Protein AF-A0A1M3QUQ7-F1 (afdb_monomer_lite)

pLDDT: mean 76.71, std 12.81, range [47.25, 94.75]

Structure (mmCIF, N/CA/C/O backbone):
data_AF-A0A1M3QUQ7-F1
#
_entry.id   AF-A0A1M3QUQ7-F1
#
loop_
_atom_site.group_PDB
_atom_site.id
_atom_site.type_symbol
_atom_site.label_atom_id
_atom_site.label_alt_id
_atom_site.label_comp_id
_atom_site.label_asym_id
_atom_site.label_entity_id
_atom_site.label_seq_id
_atom_site.pdbx_PDB_ins_code
_atom_site.Cartn_x
_atom_site.Cartn_y
_atom_site.Cartn_z
_atom_site.occupancy
_atom_site.B_iso_or_equiv
_atom_site.auth_seq_id
_atom_site.auth_comp_id
_atom_site.auth_asym_id
_atom_site.auth_atom_id
_atom_site.pdbx_PDB_model_num
ATOM 1 N N . MET A 1 1 ? 6.132 -23.937 28.425 1.00 68.88 1 MET A N 1
ATOM 2 C CA . MET A 1 1 ? 5.026 -23.269 27.696 1.00 68.88 1 MET A CA 1
ATOM 3 C C . MET A 1 1 ? 5.132 -21.747 27.717 1.00 68.88 1 MET A C 1
ATOM 5 O O . MET A 1 1 ? 5.116 -21.160 26.647 1.00 68.88 1 MET A O 1
ATOM 9 N N . VAL A 1 2 ? 5.328 -21.106 28.877 1.00 86.12 2 VAL A N 1
ATOM 10 C CA . VAL A 1 2 ? 5.412 -19.630 28.993 1.00 86.12 2 VAL A CA 1
ATOM 11 C C . VAL A 1 2 ? 6.489 -19.005 28.091 1.00 86.12 2 VAL A C 1
ATOM 13 O O . VAL A 1 2 ? 6.221 -18.020 27.417 1.00 86.12 2 VAL A O 1
ATOM 16 N N . LYS A 1 3 ? 7.675 -19.626 27.989 1.00 87.62 3 LYS A N 1
ATOM 17 C CA . LYS A 1 3 ? 8.749 -19.165 27.088 1.00 87.62 3 LYS A CA 1
ATOM 18 C C . LYS A 1 3 ? 8.304 -19.072 25.623 1.00 87.62 3 LYS A C 1
ATOM 20 O O . LYS A 1 3 ? 8.583 -18.057 25.000 1.00 87.62 3 LYS A O 1
ATOM 25 N N . TYR A 1 4 ? 7.579 -20.075 25.119 1.00 91.56 4 TYR A N 1
ATOM 26 C CA . TYR A 1 4 ? 7.060 -20.114 23.744 1.00 91.56 4 TYR A CA 1
ATOM 27 C C . TYR A 1 4 ? 5.950 -19.090 23.507 1.00 91.56 4 TYR A C 1
ATOM 29 O O . TYR A 1 4 ? 5.916 -18.458 22.458 1.00 91.56 4 TYR A O 1
ATOM 37 N N . PHE A 1 5 ? 5.079 -18.879 24.499 1.00 94.38 5 PHE A N 1
ATOM 38 C CA . PHE A 1 5 ? 4.071 -17.820 24.443 1.00 94.38 5 PHE A CA 1
ATOM 39 C C . PHE A 1 5 ? 4.714 -16.437 24.342 1.00 94.38 5 PHE A C 1
ATOM 41 O O . PHE A 1 5 ? 4.333 -15.647 23.484 1.00 94.38 5 PHE A O 1
ATOM 48 N N . ILE A 1 6 ? 5.733 -16.168 25.162 1.00 94.69 6 ILE A N 1
ATOM 49 C CA . ILE A 1 6 ? 6.474 -14.904 25.108 1.00 94.69 6 ILE A CA 1
ATOM 50 C C . ILE A 1 6 ? 7.146 -14.742 23.741 1.00 94.69 6 ILE A C 1
ATOM 52 O O . ILE A 1 6 ? 7.041 -13.672 23.153 1.00 94.69 6 ILE A O 1
ATOM 56 N N . THR A 1 7 ? 7.777 -15.792 23.198 1.00 93.81 7 THR A N 1
ATOM 57 C CA . THR A 1 7 ? 8.419 -15.710 21.870 1.00 93.81 7 THR A CA 1
ATOM 58 C C . THR A 1 7 ? 7.406 -15.456 20.757 1.00 93.81 7 THR A C 1
ATOM 60 O O . THR A 1 7 ? 7.660 -14.622 19.894 1.00 93.81 7 THR A O 1
ATOM 63 N N . ALA A 1 8 ? 6.249 -16.123 20.788 1.00 94.75 8 ALA A N 1
ATOM 64 C CA . ALA A 1 8 ? 5.188 -15.930 19.803 1.00 94.75 8 ALA A CA 1
ATOM 65 C C . ALA A 1 8 ? 4.614 -14.504 19.839 1.00 94.75 8 ALA A C 1
ATOM 67 O O . ALA A 1 8 ? 4.410 -13.900 18.789 1.00 94.75 8 ALA A O 1
ATOM 68 N N . ILE A 1 9 ? 4.409 -13.944 21.036 1.00 93.81 9 ILE A N 1
ATOM 69 C CA . ILE A 1 9 ? 3.945 -12.559 21.208 1.00 93.81 9 ILE A CA 1
ATOM 70 C C . ILE A 1 9 ? 4.991 -11.573 20.676 1.00 93.81 9 ILE A C 1
ATOM 72 O O . ILE A 1 9 ? 4.644 -10.649 19.947 1.00 93.81 9 ILE A O 1
ATOM 76 N N . LEU A 1 10 ? 6.270 -11.784 20.995 1.00 92.06 10 LEU A N 1
ATOM 77 C CA . LEU A 1 10 ? 7.360 -10.911 20.549 1.00 92.06 10 LEU A CA 1
ATOM 78 C C . LEU A 1 10 ? 7.490 -10.921 19.018 1.00 92.06 10 LEU A C 1
ATOM 80 O O . LEU A 1 10 ? 7.600 -9.863 18.400 1.00 92.06 10 LEU A O 1
ATOM 84 N N . LEU A 1 11 ? 7.378 -12.104 18.406 1.00 91.69 11 LEU A N 1
ATOM 85 C CA . LEU A 1 11 ? 7.352 -12.269 16.954 1.00 91.69 11 LEU A CA 1
ATOM 86 C C . LEU A 1 11 ? 6.147 -11.549 16.326 1.00 91.69 11 LEU A C 1
ATOM 88 O O . LEU A 1 11 ? 6.306 -10.814 15.354 1.00 91.69 11 LEU A O 1
ATOM 92 N N . ALA A 1 12 ? 4.953 -11.715 16.901 1.00 89.62 12 ALA A N 1
ATOM 93 C CA . ALA A 1 12 ? 3.742 -11.053 16.424 1.00 89.62 12 ALA A CA 1
ATOM 94 C C . ALA A 1 12 ? 3.850 -9.522 16.514 1.00 89.62 12 ALA A C 1
ATOM 96 O O . ALA A 1 12 ? 3.468 -8.833 15.571 1.00 89.62 12 ALA A O 1
ATOM 97 N N . CYS A 1 13 ? 4.418 -8.985 17.597 1.00 87.88 13 CYS A N 1
ATOM 98 C CA . CYS A 1 13 ? 4.659 -7.550 17.753 1.00 87.88 13 CYS A CA 1
ATOM 99 C C . CYS A 1 13 ? 5.609 -6.995 16.683 1.00 87.88 13 CYS A C 1
ATOM 101 O O . CYS A 1 13 ? 5.334 -5.932 16.128 1.00 87.88 13 CYS A O 1
ATOM 103 N N . MET A 1 14 ? 6.689 -7.712 16.351 1.00 86.31 14 MET A N 1
ATOM 104 C CA . MET A 1 14 ? 7.604 -7.276 15.288 1.00 86.31 14 MET A CA 1
ATOM 105 C C . MET A 1 14 ? 6.942 -7.296 13.907 1.00 86.31 14 MET A C 1
ATOM 107 O O . MET A 1 14 ? 7.147 -6.374 13.121 1.00 86.31 14 MET A O 1
ATOM 111 N N . LEU A 1 15 ? 6.103 -8.299 13.625 1.00 84.50 15 LEU A N 1
ATOM 112 C CA . LEU A 1 15 ? 5.311 -8.343 12.393 1.00 84.50 15 LEU A CA 1
ATOM 113 C C . LEU A 1 15 ? 4.297 -7.188 12.350 1.00 84.50 15 LEU A C 1
ATOM 115 O O . LEU A 1 15 ? 4.190 -6.482 11.356 1.00 84.50 15 LEU A O 1
ATOM 119 N N . LEU A 1 16 ? 3.583 -6.924 13.443 1.00 82.25 16 LEU A N 1
ATOM 120 C CA . LEU A 1 16 ? 2.635 -5.805 13.516 1.00 82.25 16 LEU A CA 1
ATOM 121 C C . LEU A 1 16 ? 3.308 -4.447 13.260 1.00 82.25 16 LEU A C 1
ATOM 123 O O . LEU A 1 16 ? 2.701 -3.574 12.643 1.00 82.25 16 LEU A O 1
ATOM 127 N N . GLN A 1 17 ? 4.566 -4.281 13.680 1.00 78.31 17 GLN A N 1
ATOM 128 C CA . GLN A 1 17 ? 5.333 -3.056 13.453 1.00 78.31 17 GLN A CA 1
ATOM 129 C C . GLN A 1 17 ? 5.693 -2.824 11.974 1.00 78.31 17 GLN A C 1
ATOM 131 O O . GLN A 1 17 ? 5.858 -1.672 11.571 1.00 78.31 17 GLN A O 1
ATOM 136 N N . THR A 1 18 ? 5.814 -3.876 11.157 1.00 76.75 18 THR A N 1
ATOM 137 C CA . THR A 1 18 ? 6.106 -3.755 9.715 1.00 76.75 18 THR A CA 1
ATOM 138 C C . THR A 1 18 ? 4.849 -3.600 8.858 1.00 76.75 18 THR A C 1
ATOM 140 O O . THR A 1 18 ? 4.926 -3.067 7.754 1.00 76.75 18 THR A O 1
ATOM 143 N N . PHE A 1 19 ? 3.678 -3.997 9.365 1.00 79.88 19 PHE A N 1
ATOM 144 C CA . PHE A 1 19 ? 2.409 -3.978 8.624 1.00 79.88 19 PHE A CA 1
ATOM 145 C C . PHE A 1 19 ? 1.483 -2.797 8.958 1.00 79.88 19 PHE A C 1
ATOM 147 O O . PHE A 1 19 ? 0.281 -2.872 8.696 1.00 79.88 19 PHE A O 1
ATOM 154 N N . SER A 1 20 ? 1.994 -1.690 9.500 1.00 76.94 20 SER A N 1
ATOM 155 C CA . SER A 1 20 ? 1.155 -0.556 9.921 1.00 76.94 20 SER A CA 1
ATOM 156 C C . SER A 1 20 ? 0.293 0.012 8.771 1.00 76.94 20 SER A C 1
ATOM 158 O O . SER A 1 20 ? -0.926 0.138 8.912 1.00 76.94 20 SER A O 1
ATOM 160 N N . SER A 1 21 ? 0.874 0.151 7.575 1.00 81.88 21 SER A N 1
ATOM 161 C CA . SER A 1 21 ? 0.166 0.542 6.346 1.00 81.88 21 SER A CA 1
ATOM 162 C C . SER A 1 21 ? -0.897 -0.473 5.902 1.00 81.88 21 SER A C 1
ATOM 164 O O . SER A 1 21 ? -1.926 -0.099 5.334 1.00 81.88 21 SER A O 1
ATOM 166 N N . ALA A 1 22 ? -0.687 -1.769 6.167 1.00 86.25 22 ALA A N 1
ATOM 167 C CA . ALA A 1 22 ? -1.642 -2.819 5.809 1.00 86.25 22 ALA A CA 1
ATOM 168 C C . ALA A 1 22 ? -2.906 -2.751 6.676 1.00 86.25 22 ALA A C 1
ATOM 170 O O . ALA A 1 22 ? -4.007 -2.976 6.172 1.00 86.25 22 ALA A O 1
ATOM 171 N N . ILE A 1 23 ? -2.773 -2.360 7.948 1.00 88.44 23 ILE A N 1
ATOM 172 C CA . ILE A 1 23 ? -3.914 -2.152 8.850 1.00 88.44 23 ILE A CA 1
ATOM 173 C C . ILE A 1 23 ? -4.846 -1.063 8.295 1.00 88.44 23 ILE A C 1
ATOM 175 O O . ILE A 1 23 ? -6.065 -1.234 8.319 1.00 88.44 23 ILE A O 1
ATOM 179 N N . ILE A 1 24 ? -4.299 0.018 7.723 1.00 90.25 24 ILE A N 1
ATOM 180 C CA . ILE A 1 24 ? -5.101 1.091 7.105 1.00 90.25 24 ILE A CA 1
ATOM 181 C C . ILE A 1 24 ? -5.908 0.571 5.908 1.00 90.25 24 ILE A C 1
ATOM 183 O O . ILE A 1 24 ? -7.075 0.932 5.730 1.00 90.25 24 ILE A O 1
ATOM 187 N N . VAL A 1 25 ? -5.304 -0.290 5.089 1.00 91.75 25 VAL A N 1
ATOM 188 C CA . VAL A 1 25 ? -5.980 -0.901 3.937 1.00 91.75 25 VAL A CA 1
ATOM 189 C C . VAL A 1 25 ? -7.084 -1.855 4.399 1.00 91.75 25 VAL A C 1
ATOM 191 O O . VAL A 1 25 ? -8.192 -1.811 3.863 1.00 91.75 25 VAL A O 1
ATOM 194 N N . VAL A 1 26 ? -6.818 -2.675 5.418 1.00 92.50 26 VAL A N 1
ATOM 195 C CA . VAL A 1 26 ? -7.816 -3.586 6.001 1.00 92.50 26 VAL A CA 1
ATOM 196 C C . VAL A 1 26 ? -9.000 -2.810 6.580 1.00 92.50 26 VAL A C 1
ATOM 198 O O . VAL A 1 26 ? -10.143 -3.162 6.290 1.00 92.50 26 VAL A O 1
ATOM 201 N N . ASP A 1 27 ? -8.761 -1.721 7.316 1.00 91.25 27 ASP A N 1
ATOM 202 C CA . ASP A 1 27 ? -9.835 -0.864 7.841 1.00 91.25 27 ASP A CA 1
ATOM 203 C C . ASP A 1 27 ? -10.698 -0.263 6.717 1.00 91.25 27 ASP A C 1
ATOM 205 O O . ASP A 1 27 ? -11.926 -0.220 6.821 1.00 91.25 27 ASP A O 1
ATOM 209 N N . TYR A 1 28 ? -10.087 0.135 5.596 1.00 94.06 28 TYR A N 1
ATOM 210 C CA . TYR A 1 28 ? -10.836 0.607 4.430 1.00 94.06 28 TYR A CA 1
ATOM 211 C C . TYR A 1 28 ? -11.762 -0.468 3.850 1.00 94.06 28 TYR A C 1
ATOM 213 O O . TYR A 1 28 ? -12.918 -0.168 3.542 1.00 94.06 28 TYR A O 1
ATOM 221 N N . TYR A 1 29 ? -11.289 -1.708 3.709 1.00 92.56 29 TYR A N 1
ATOM 222 C CA . TYR A 1 29 ? -12.115 -2.802 3.188 1.00 92.56 29 TYR A CA 1
ATOM 223 C C . TYR A 1 29 ? -13.197 -3.244 4.177 1.00 92.56 29 TYR A C 1
ATOM 225 O O . TYR A 1 29 ? -14.324 -3.508 3.762 1.00 92.56 29 TYR A O 1
ATOM 233 N N . ALA A 1 30 ? -12.900 -3.256 5.477 1.00 94.12 30 ALA A N 1
ATOM 234 C CA . ALA A 1 30 ? -13.887 -3.559 6.509 1.00 94.12 30 ALA A CA 1
ATOM 235 C C . ALA A 1 30 ? -15.004 -2.499 6.562 1.00 94.12 30 ALA A C 1
ATOM 237 O O . ALA A 1 30 ? -16.178 -2.836 6.712 1.00 94.12 30 ALA A O 1
ATOM 238 N N . ASN A 1 31 ? -14.654 -1.218 6.384 1.00 92.19 31 ASN A N 1
ATOM 239 C CA . ASN A 1 31 ? -15.559 -0.082 6.583 1.00 92.19 31 ASN A CA 1
ATOM 240 C C . ASN A 1 31 ? -15.763 0.794 5.335 1.00 92.19 31 ASN A C 1
ATOM 242 O O . ASN A 1 31 ? -16.015 1.997 5.455 1.00 92.19 31 ASN A O 1
ATOM 246 N N . THR A 1 32 ? -15.729 0.230 4.124 1.00 88.69 32 THR A N 1
ATOM 247 C CA . THR A 1 32 ? -15.753 1.011 2.864 1.00 88.69 32 THR A CA 1
ATOM 248 C C . THR A 1 32 ? -16.938 1.979 2.770 1.00 88.69 32 THR A C 1
ATOM 250 O O . THR A 1 32 ? -16.806 3.095 2.265 1.00 88.69 32 THR A O 1
ATOM 253 N N . ARG A 1 33 ? -18.101 1.604 3.322 1.00 89.56 33 ARG A N 1
ATOM 254 C CA . ARG A 1 33 ? -19.298 2.464 3.350 1.00 89.56 33 ARG A CA 1
ATOM 255 C C . ARG A 1 33 ? -19.073 3.763 4.124 1.00 89.56 33 ARG A C 1
ATOM 257 O O . ARG A 1 33 ? -19.593 4.800 3.724 1.00 89.56 33 ARG A O 1
ATOM 264 N N . ASN A 1 34 ? -18.310 3.721 5.215 1.00 90.62 34 ASN A N 1
ATOM 265 C CA . ASN A 1 34 ? -18.009 4.902 6.021 1.00 90.62 34 ASN A CA 1
ATOM 266 C C . ASN A 1 34 ? -17.067 5.857 5.272 1.00 90.62 34 ASN A C 1
ATOM 268 O O . ASN A 1 34 ? -17.305 7.061 5.207 1.00 90.62 34 ASN A O 1
ATOM 272 N N . TYR A 1 35 ? -16.056 5.296 4.610 1.00 91.69 35 TYR A N 1
ATOM 273 C CA . TYR A 1 35 ? -15.143 6.044 3.748 1.00 91.69 35 TYR A CA 1
ATOM 274 C C . TYR A 1 35 ? -15.867 6.691 2.557 1.00 91.69 35 TYR A C 1
ATOM 276 O O . TYR A 1 35 ? -15.590 7.838 2.206 1.00 91.69 35 TYR A O 1
ATOM 284 N N . ALA A 1 36 ? -16.829 5.987 1.954 1.00 89.19 36 ALA A N 1
ATOM 285 C CA . ALA A 1 36 ? -17.628 6.513 0.851 1.00 89.19 36 ALA A CA 1
ATOM 286 C C . ALA A 1 36 ? -18.567 7.657 1.281 1.00 89.19 36 ALA A C 1
ATOM 288 O O . ALA A 1 36 ? -18.754 8.602 0.514 1.00 89.19 36 ALA A O 1
ATOM 289 N N . LYS A 1 37 ? -19.123 7.614 2.504 1.00 89.19 37 LYS A N 1
ATOM 290 C CA . LYS A 1 37 ? -19.991 8.681 3.041 1.00 89.19 37 LYS A CA 1
ATOM 291 C C . LYS A 1 37 ? -19.274 10.027 3.137 1.00 89.19 37 LYS A C 1
ATOM 293 O O . LYS A 1 37 ? -19.849 11.039 2.748 1.00 89.19 37 LYS A O 1
ATOM 298 N N . ASN A 1 38 ? -18.022 10.018 3.589 1.00 86.56 38 ASN A N 1
ATOM 299 C CA . ASN A 1 38 ? -17.227 11.228 3.808 1.00 86.56 38 ASN A CA 1
ATOM 300 C C . ASN A 1 38 ? -16.325 11.579 2.602 1.00 86.56 38 ASN A C 1
ATOM 302 O O . ASN A 1 38 ? -15.377 12.352 2.730 1.00 86.56 38 ASN A O 1
ATOM 306 N N . CYS A 1 39 ? -16.563 10.982 1.431 1.00 89.38 39 CYS A N 1
ATOM 307 C CA . CYS A 1 39 ? -15.728 11.176 0.249 1.00 89.38 39 CYS A CA 1
ATOM 308 C C . CYS A 1 39 ? -15.829 12.613 -0.292 1.00 89.38 39 CYS A C 1
ATOM 310 O O . CYS A 1 39 ? -16.919 13.079 -0.614 1.00 89.38 39 CYS A O 1
ATOM 312 N N . GLU A 1 40 ? -14.685 13.285 -0.456 1.00 87.25 40 GLU A N 1
ATOM 313 C CA . GLU A 1 40 ? -14.623 14.647 -1.008 1.00 87.25 40 GLU A CA 1
ATOM 314 C C . GLU A 1 40 ? -15.039 14.691 -2.489 1.00 87.25 40 GLU A C 1
ATOM 316 O O . GLU A 1 40 ? -15.788 15.570 -2.893 1.00 87.25 40 GLU A O 1
ATOM 321 N N . ASN A 1 41 ? -14.673 13.677 -3.282 1.00 85.62 41 ASN A N 1
ATOM 322 C CA . ASN A 1 41 ? -14.937 13.610 -4.728 1.00 85.62 41 ASN A CA 1
ATOM 323 C C . ASN A 1 41 ? -16.331 13.065 -5.084 1.00 85.62 41 ASN A C 1
ATOM 325 O O . ASN A 1 41 ? -16.526 12.495 -6.159 1.00 85.62 41 ASN A O 1
ATOM 329 N N . LYS A 1 42 ? -17.319 13.219 -4.193 1.00 80.69 42 LYS A N 1
ATOM 330 C CA . LYS A 1 42 ? -18.690 12.719 -4.409 1.00 80.69 42 LYS A CA 1
ATOM 331 C C . LYS A 1 42 ? -19.373 13.361 -5.626 1.00 80.69 42 LYS A C 1
ATOM 333 O O . LYS A 1 42 ? -20.247 12.749 -6.229 1.00 80.69 42 LYS A O 1
ATOM 338 N N . TYR A 1 43 ? -18.952 14.571 -5.991 1.00 79.56 43 TYR A N 1
ATOM 339 C CA . TYR A 1 43 ? -19.486 15.348 -7.110 1.00 79.56 43 TYR A CA 1
ATOM 340 C C . TYR A 1 43 ? -18.972 14.893 -8.490 1.00 79.56 43 TYR A C 1
ATOM 342 O O . TYR A 1 43 ? -19.530 15.315 -9.499 1.00 79.56 43 TYR A O 1
ATOM 350 N N . VAL A 1 44 ? -17.960 14.011 -8.558 1.00 81.94 44 VAL A N 1
ATOM 351 C CA . VAL A 1 44 ? -17.465 13.426 -9.820 1.00 81.94 44 VAL A CA 1
ATOM 352 C C . VAL A 1 44 ? -17.762 11.922 -9.848 1.00 81.94 44 VAL A C 1
ATOM 354 O O . VAL A 1 44 ? -16.879 11.104 -9.573 1.00 81.94 44 VAL A O 1
ATOM 357 N N . PRO A 1 45 ? -19.001 11.516 -10.184 1.00 74.00 45 PRO A N 1
ATOM 358 C CA . PRO A 1 45 ? -19.409 10.109 -10.152 1.00 74.00 45 PRO A CA 1
ATOM 359 C C . PRO A 1 45 ? -18.595 9.221 -11.109 1.00 74.00 45 PRO A C 1
ATOM 361 O O . PRO A 1 45 ? -18.400 8.043 -10.826 1.00 74.00 45 PRO A O 1
ATOM 364 N N . GLN A 1 46 ? -18.039 9.804 -12.176 1.00 80.56 46 GLN A N 1
ATOM 365 C CA . GLN A 1 46 ? -17.207 9.135 -13.188 1.00 80.56 46 GLN A CA 1
ATOM 366 C C . GLN A 1 46 ? -15.937 8.489 -12.601 1.00 80.56 46 GLN A C 1
ATOM 368 O O . GLN A 1 46 ? -15.404 7.530 -13.148 1.00 80.56 46 GLN A O 1
ATOM 373 N N . MET A 1 47 ? -15.446 9.010 -11.471 1.00 81.75 47 MET A N 1
ATOM 374 C CA . MET A 1 47 ? -14.191 8.577 -10.845 1.00 81.75 47 MET A CA 1
ATOM 375 C C . MET A 1 47 ? -14.336 7.300 -10.006 1.00 81.75 47 MET A C 1
ATOM 377 O O . MET A 1 47 ? -13.325 6.749 -9.571 1.00 81.75 47 MET A O 1
ATOM 381 N N . HIS A 1 48 ? -15.567 6.870 -9.688 1.00 83.31 48 HIS A N 1
ATOM 382 C CA . HIS A 1 48 ? -15.845 5.720 -8.812 1.00 83.31 48 HIS A CA 1
ATOM 383 C C . HIS A 1 48 ? -14.945 5.669 -7.554 1.00 83.31 48 HIS A C 1
ATOM 385 O O . HIS A 1 48 ? -14.401 4.627 -7.175 1.00 83.31 48 HIS A O 1
ATOM 391 N N . CYS A 1 49 ? -14.758 6.828 -6.905 1.00 88.25 49 CYS A N 1
ATOM 392 C CA . CYS A 1 49 ? -13.752 6.998 -5.855 1.00 88.25 49 CYS A CA 1
ATOM 393 C C . CYS A 1 49 ? -14.040 6.144 -4.611 1.00 88.25 49 CYS A C 1
ATOM 395 O O . CYS A 1 49 ? -13.108 5.588 -4.040 1.00 88.25 49 CYS A O 1
ATOM 397 N N . ASN A 1 50 ? -15.304 6.021 -4.182 1.00 88.00 50 ASN A N 1
ATOM 398 C CA . ASN A 1 50 ? -15.712 5.185 -3.040 1.00 88.00 50 ASN A CA 1
ATOM 399 C C . ASN A 1 50 ? -14.865 5.405 -1.765 1.00 88.00 50 ASN A C 1
ATOM 401 O O . ASN A 1 50 ? -14.518 4.457 -1.062 1.00 88.00 50 ASN A O 1
ATOM 405 N N . GLY A 1 51 ? -14.462 6.651 -1.487 1.00 90.25 51 GLY A N 1
ATOM 406 C CA . GLY A 1 51 ? -13.650 6.991 -0.311 1.00 90.25 51 GLY A CA 1
ATOM 407 C C . GLY A 1 51 ? -12.146 6.690 -0.414 1.00 90.25 51 GLY A C 1
ATOM 408 O O . GLY A 1 51 ? -11.420 6.928 0.553 1.00 90.25 51 GLY A O 1
ATOM 409 N N . LYS A 1 52 ? -11.643 6.240 -1.575 1.00 90.44 52 LYS A N 1
ATOM 410 C CA . LYS A 1 52 ? -10.204 5.988 -1.819 1.00 90.44 52 LYS A CA 1
ATOM 411 C C . LYS A 1 52 ? -9.319 7.229 -1.628 1.00 90.44 52 LYS A C 1
ATOM 413 O O . LYS A 1 52 ? -8.150 7.097 -1.281 1.00 90.44 52 LYS A O 1
ATOM 418 N N . CYS A 1 53 ? -9.870 8.432 -1.802 1.00 91.38 53 CYS A N 1
ATOM 419 C CA . CYS A 1 53 ? -9.183 9.698 -1.511 1.00 91.38 53 CYS A CA 1
ATOM 420 C C . CYS A 1 53 ? -8.671 9.766 -0.062 1.00 91.38 53 CYS A C 1
ATOM 422 O O . CYS A 1 53 ? -7.510 10.099 0.175 1.00 91.38 53 CYS A O 1
ATOM 424 N N . GLN A 1 54 ? -9.500 9.376 0.908 1.00 92.31 54 GLN A N 1
ATOM 425 C CA . GLN A 1 54 ? -9.123 9.377 2.320 1.00 92.31 54 GLN A CA 1
ATOM 426 C C . GLN A 1 54 ? -8.115 8.280 2.651 1.00 92.31 54 GLN A C 1
ATOM 428 O O . GLN A 1 54 ? -7.193 8.521 3.428 1.00 92.31 54 GLN A O 1
ATOM 433 N N . LEU A 1 55 ? -8.270 7.093 2.052 1.00 92.50 55 LEU A N 1
ATOM 434 C CA . LEU A 1 55 ? -7.296 6.006 2.172 1.00 92.50 55 LEU A C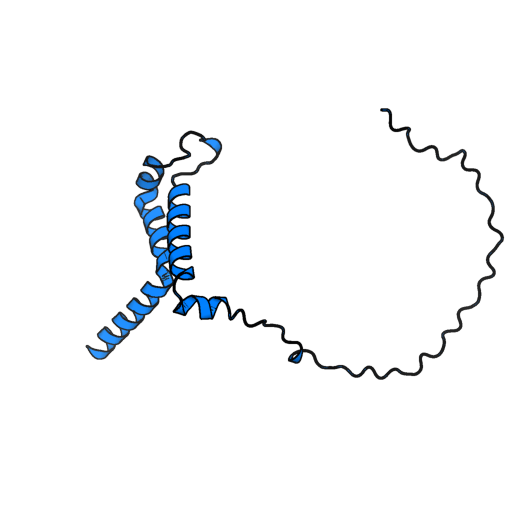A 1
ATOM 435 C C . LEU A 1 55 ? -5.908 6.495 1.736 1.00 92.50 55 LEU A C 1
ATOM 437 O O . LEU A 1 55 ? -4.943 6.385 2.490 1.00 92.50 55 LEU A O 1
ATOM 441 N N . MET A 1 56 ? -5.833 7.129 0.563 1.00 91.69 56 MET A N 1
ATOM 442 C CA . MET A 1 56 ? -4.582 7.666 0.034 1.00 91.69 56 MET A CA 1
ATOM 443 C C . MET A 1 56 ? -4.002 8.780 0.918 1.00 91.69 56 MET A C 1
ATOM 445 O O . MET A 1 56 ? -2.791 8.829 1.121 1.00 91.69 56 MET A O 1
ATOM 449 N N . GLN A 1 57 ? -4.835 9.658 1.488 1.00 91.69 57 GLN A N 1
ATOM 450 C CA . GLN A 1 57 ? -4.355 10.665 2.443 1.00 91.69 57 GLN A CA 1
ATOM 451 C C . GLN A 1 57 ? -3.779 10.038 3.721 1.00 91.69 57 GLN A C 1
ATOM 453 O O . GLN A 1 57 ? -2.760 10.519 4.216 1.00 91.69 57 GLN A O 1
ATOM 458 N N . LYS A 1 58 ? -4.416 8.996 4.271 1.00 91.31 58 LYS A N 1
ATOM 459 C CA . LYS A 1 58 ? -3.937 8.308 5.482 1.00 91.31 58 LYS A CA 1
ATOM 460 C C . LYS A 1 58 ? -2.594 7.616 5.236 1.00 91.31 58 LYS A C 1
ATOM 462 O O . LYS A 1 58 ? -1.667 7.856 6.003 1.00 91.31 58 LYS A O 1
ATOM 467 N N . LEU A 1 59 ? -2.467 6.887 4.125 1.00 91.12 59 LEU A N 1
ATOM 468 C CA . LEU A 1 59 ? -1.215 6.244 3.702 1.00 91.12 59 LEU A CA 1
ATOM 469 C C . LEU A 1 59 ? -0.078 7.264 3.536 1.00 91.12 59 LEU A C 1
ATOM 471 O O . LEU A 1 59 ? 0.987 7.101 4.117 1.00 91.12 59 LEU A O 1
ATOM 475 N N . LYS A 1 60 ? -0.327 8.386 2.847 1.00 90.50 60 LYS A N 1
ATOM 476 C CA . LYS A 1 60 ? 0.680 9.454 2.686 1.00 90.50 60 LYS A CA 1
ATOM 477 C C . LYS A 1 60 ? 1.101 10.093 4.011 1.00 90.50 60 LYS A C 1
ATOM 479 O O . LYS A 1 60 ? 2.236 10.542 4.144 1.00 90.50 60 LYS A O 1
ATOM 484 N N . LYS A 1 61 ? 0.190 10.215 4.982 1.00 89.75 61 LYS A N 1
ATOM 485 C CA . LYS A 1 61 ? 0.527 10.741 6.316 1.00 89.75 61 LYS A CA 1
ATOM 486 C C . LYS A 1 61 ? 1.426 9.772 7.078 1.00 89.75 61 LYS A C 1
ATOM 488 O O . LYS A 1 61 ? 2.315 10.229 7.787 1.00 89.75 61 LYS A O 1
ATOM 493 N N . GLU A 1 62 ? 1.187 8.474 6.944 1.00 86.44 62 GLU A N 1
ATOM 494 C CA . GLU A 1 62 ? 2.010 7.436 7.562 1.00 86.44 62 GLU A CA 1
ATOM 495 C C . GLU A 1 62 ? 3.404 7.369 6.931 1.00 86.44 62 GLU A C 1
ATOM 497 O O . GLU A 1 62 ? 4.394 7.471 7.649 1.00 86.44 62 GLU A O 1
ATOM 502 N N . GLU A 1 63 ? 3.483 7.377 5.600 1.00 85.25 63 GLU A N 1
ATOM 503 C CA . GLU A 1 63 ? 4.747 7.423 4.855 1.00 85.25 63 GLU A CA 1
ATOM 504 C C . GLU A 1 63 ? 5.593 8.651 5.235 1.00 85.25 63 GLU A C 1
ATOM 506 O O . GLU A 1 63 ? 6.791 8.550 5.489 1.00 85.25 63 GLU A O 1
ATOM 511 N N . LYS A 1 64 ? 4.968 9.830 5.371 1.00 85.62 64 LYS A N 1
ATOM 512 C CA . LYS A 1 64 ? 5.668 11.044 5.825 1.00 85.62 64 LYS A CA 1
ATOM 513 C C . LYS A 1 64 ? 6.189 10.937 7.258 1.00 85.62 64 LYS A C 1
ATOM 515 O O . LYS A 1 64 ? 7.264 11.462 7.541 1.00 85.62 64 LYS A O 1
ATOM 520 N N . LYS A 1 65 ? 5.444 10.291 8.163 1.00 82.81 65 LYS A N 1
ATOM 521 C CA . LYS A 1 65 ? 5.912 10.039 9.537 1.00 82.81 65 LYS A CA 1
ATOM 522 C C . LYS A 1 65 ? 7.103 9.089 9.538 1.00 82.81 65 LYS A C 1
ATOM 524 O O . LYS A 1 65 ? 8.042 9.296 10.300 1.00 82.81 65 LYS A O 1
ATOM 529 N N . GLU A 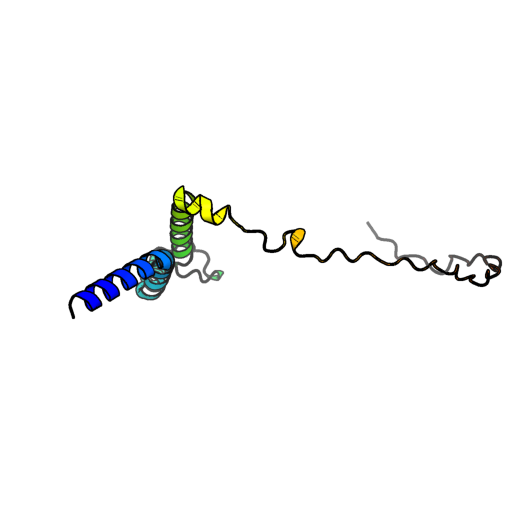1 66 ? 7.077 8.090 8.664 1.00 75.12 66 GLU A N 1
ATOM 530 C CA . GLU A 1 66 ? 8.176 7.147 8.502 1.00 75.12 66 GLU A CA 1
ATOM 531 C C . GLU A 1 66 ? 9.437 7.828 7.946 1.00 75.12 66 GLU A C 1
ATOM 533 O O . GLU A 1 66 ? 10.519 7.661 8.502 1.00 75.12 66 GLU A O 1
ATOM 538 N N . GLN A 1 67 ? 9.297 8.695 6.938 1.00 74.62 67 GLN A N 1
ATOM 539 C CA . GLN A 1 67 ? 10.403 9.481 6.365 1.00 74.62 67 GLN A CA 1
ATOM 540 C C . GLN A 1 67 ? 10.996 10.522 7.331 1.00 74.62 67 GLN A C 1
ATOM 542 O O . GLN A 1 67 ? 12.158 10.917 7.194 1.00 74.62 67 GLN A O 1
ATOM 547 N N . GLN A 1 68 ? 10.198 11.013 8.283 1.00 74.81 68 GLN A N 1
ATOM 548 C CA . GLN A 1 68 ? 10.654 11.936 9.324 1.00 74.81 68 GLN A CA 1
ATOM 549 C C . GLN A 1 68 ? 11.339 11.227 10.495 1.00 74.81 68 GLN A C 1
ATOM 551 O O . GLN A 1 68 ? 11.965 11.907 11.305 1.00 74.81 68 GLN A O 1
ATOM 556 N N . ASN A 1 69 ? 11.272 9.894 10.577 1.00 72.25 69 ASN A N 1
ATOM 557 C CA . ASN A 1 69 ? 11.999 9.139 11.585 1.00 72.25 69 ASN A CA 1
ATOM 558 C C . ASN A 1 69 ? 13.500 9.090 11.219 1.00 72.25 69 ASN A C 1
ATOM 560 O O . ASN A 1 69 ? 13.861 8.455 10.222 1.00 72.25 69 ASN A O 1
ATOM 564 N N . PRO A 1 70 ? 14.387 9.741 11.997 1.00 62.34 70 PRO A N 1
ATOM 565 C CA . PRO A 1 70 ? 15.815 9.807 11.689 1.00 62.34 70 PRO A CA 1
ATOM 566 C C . PRO A 1 70 ? 16.489 8.428 11.639 1.00 62.34 70 PRO A C 1
ATOM 568 O O . PRO A 1 70 ? 17.439 8.268 10.877 1.00 62.34 70 PRO A O 1
ATOM 571 N N . GLU A 1 71 ? 15.975 7.425 12.363 1.00 65.38 71 GLU A N 1
ATOM 572 C CA . GLU A 1 71 ? 16.551 6.072 12.375 1.00 65.38 71 GLU A CA 1
ATOM 573 C C . GLU A 1 71 ? 16.258 5.294 11.081 1.00 65.38 71 GLU A C 1
ATOM 575 O O . GLU A 1 71 ? 17.127 4.591 10.573 1.00 65.38 71 GLU A O 1
ATOM 580 N N . ARG A 1 72 ? 15.073 5.483 10.479 1.00 59.38 72 ARG A N 1
ATOM 581 C CA . ARG A 1 72 ? 14.692 4.834 9.203 1.00 59.38 72 ARG A CA 1
ATOM 582 C C . ARG A 1 72 ? 15.172 5.589 7.966 1.00 59.38 72 ARG A C 1
ATOM 584 O O . ARG A 1 72 ? 15.347 5.006 6.898 1.00 59.38 72 ARG A O 1
ATOM 591 N N . LYS A 1 73 ? 15.453 6.888 8.100 1.00 54.25 73 LYS A N 1
ATOM 592 C CA . LYS A 1 73 ? 16.049 7.700 7.027 1.00 54.25 73 LYS A CA 1
ATOM 593 C C . LYS A 1 73 ? 17.443 7.205 6.621 1.00 54.25 73 LYS A C 1
ATOM 595 O O . LYS A 1 73 ? 17.856 7.427 5.484 1.00 54.25 73 LYS A O 1
ATOM 600 N N . LEU A 1 74 ? 18.150 6.535 7.536 1.00 55.56 74 LEU A N 1
ATOM 601 C CA . LEU A 1 74 ? 19.450 5.918 7.278 1.00 55.56 74 LEU A CA 1
ATOM 602 C C . LEU A 1 74 ? 19.333 4.685 6.360 1.00 55.56 74 LEU A C 1
ATOM 604 O O . LEU A 1 74 ? 20.179 4.504 5.491 1.00 55.56 74 LEU A O 1
ATOM 608 N N . GLU A 1 75 ? 18.265 3.887 6.492 1.00 54.78 75 GLU A N 1
ATOM 609 C CA . GLU A 1 75 ? 18.007 2.726 5.623 1.00 54.78 75 GLU A CA 1
ATOM 610 C C . GLU A 1 75 ? 17.622 3.144 4.201 1.00 54.78 75 GLU A C 1
ATOM 612 O O . GLU A 1 75 ? 18.148 2.593 3.239 1.00 54.78 75 GLU A O 1
ATOM 617 N N . HIS A 1 76 ? 16.768 4.161 4.042 1.00 52.91 76 HIS A N 1
ATOM 618 C CA . HIS A 1 76 ? 16.351 4.612 2.707 1.00 52.91 76 HIS A CA 1
ATOM 619 C C . HIS A 1 76 ? 17.485 5.292 1.920 1.00 52.91 76 HIS A C 1
ATOM 621 O O . HIS A 1 76 ? 17.510 5.239 0.695 1.00 52.91 76 HIS A O 1
ATOM 627 N N . LYS A 1 77 ? 18.451 5.908 2.616 1.00 53.78 77 LYS A N 1
ATOM 628 C CA . LYS A 1 77 ? 19.651 6.498 1.998 1.00 53.78 77 LYS A CA 1
ATOM 629 C C . LYS A 1 77 ? 20.728 5.452 1.673 1.00 53.78 77 LYS A C 1
ATOM 631 O O . LYS A 1 77 ? 21.653 5.750 0.920 1.00 53.78 77 LYS A O 1
ATOM 636 N N . ASN A 1 78 ? 20.585 4.240 2.209 1.00 52.88 78 ASN A N 1
ATOM 637 C CA . ASN A 1 78 ? 21.363 3.063 1.848 1.00 52.88 78 ASN A CA 1
ATOM 638 C C . ASN A 1 78 ? 20.625 2.254 0.775 1.00 52.88 78 ASN A C 1
ATOM 640 O O . ASN A 1 78 ? 20.489 1.035 0.866 1.00 52.88 78 ASN A O 1
ATOM 644 N N . GLU A 1 79 ? 20.185 2.923 -0.287 1.00 56.34 79 GLU A N 1
ATOM 645 C CA . GLU A 1 79 ? 20.086 2.287 -1.595 1.00 56.34 79 GLU A CA 1
ATOM 646 C C . GLU A 1 79 ? 21.500 1.830 -1.972 1.00 56.34 79 GLU A C 1
ATOM 648 O O . GLU A 1 79 ? 22.276 2.556 -2.583 1.00 56.34 79 GLU A O 1
ATOM 653 N N . ILE A 1 80 ? 21.884 0.643 -1.489 1.00 60.94 80 ILE A N 1
ATOM 654 C CA . ILE A 1 80 ? 23.118 -0.035 -1.867 1.00 60.94 80 ILE A CA 1
ATOM 655 C C . ILE A 1 80 ? 23.021 -0.167 -3.386 1.00 60.94 80 ILE A C 1
ATOM 657 O O . ILE A 1 80 ? 22.155 -0.910 -3.861 1.00 60.94 80 ILE A O 1
ATOM 661 N N . PRO A 1 81 ? 23.840 0.549 -4.176 1.00 57.12 81 PRO A N 1
ATOM 662 C CA . PRO A 1 81 ? 23.821 0.348 -5.607 1.00 57.12 81 PRO A CA 1
ATOM 663 C C . PRO A 1 81 ? 24.273 -1.094 -5.839 1.00 57.12 81 PRO A C 1
ATOM 665 O O . PRO A 1 81 ? 25.448 -1.417 -5.686 1.00 57.12 81 PRO A O 1
ATOM 668 N N . LEU A 1 82 ? 23.330 -1.967 -6.206 1.00 57.66 82 LEU A N 1
ATOM 669 C CA . LEU A 1 82 ? 23.574 -3.374 -6.559 1.00 57.66 82 LEU A CA 1
ATOM 670 C C . LEU A 1 82 ? 24.607 -3.529 -7.691 1.00 57.66 82 LEU A C 1
ATOM 672 O O . LEU A 1 82 ? 25.102 -4.622 -7.936 1.00 57.66 82 LEU A O 1
ATOM 676 N N . SER A 1 83 ? 24.946 -2.432 -8.369 1.00 61.06 83 SER A N 1
ATOM 677 C CA . SER A 1 83 ? 25.947 -2.356 -9.421 1.00 61.06 83 SER A CA 1
ATOM 678 C C . SER A 1 83 ? 27.076 -1.401 -9.019 1.00 61.06 83 SER A C 1
ATOM 680 O O . SER A 1 83 ? 27.110 -0.241 -9.438 1.00 61.06 83 SER A O 1
ATOM 682 N N . SER A 1 84 ? 28.036 -1.882 -8.228 1.00 65.44 84 SER A N 1
ATOM 683 C CA . SER A 1 84 ? 29.336 -1.219 -8.085 1.00 65.44 84 SER A CA 1
ATOM 684 C C . SER A 1 84 ? 30.248 -1.603 -9.257 1.00 65.44 84 SER A C 1
ATOM 686 O O . SER A 1 84 ? 30.234 -2.739 -9.733 1.00 65.44 84 SER A O 1
ATOM 688 N N . LYS A 1 85 ? 31.098 -0.674 -9.720 1.00 59.84 85 LYS A N 1
ATOM 689 C CA . LYS A 1 85 ? 32.081 -0.936 -10.795 1.00 59.84 85 LYS A CA 1
ATOM 690 C C . LYS A 1 85 ? 33.031 -2.108 -10.497 1.00 59.84 85 LYS A C 1
ATOM 692 O O . LYS A 1 85 ? 33.669 -2.610 -11.410 1.00 59.84 85 LYS A O 1
ATOM 697 N N . SER A 1 86 ? 33.108 -2.546 -9.242 1.00 62.06 86 SER A N 1
ATOM 698 C CA . SER A 1 86 ? 33.873 -3.710 -8.796 1.00 62.06 86 SER A CA 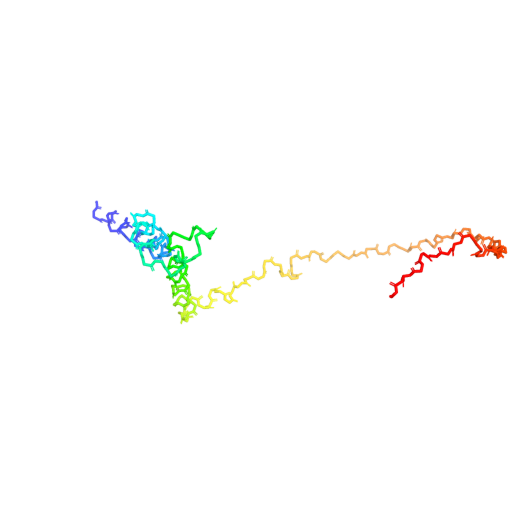1
ATOM 699 C C . SER A 1 86 ? 33.271 -5.071 -9.182 1.00 62.06 86 SER A C 1
ATOM 701 O O .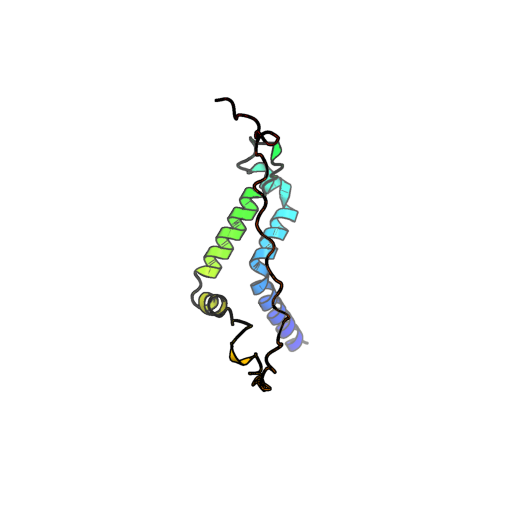 SER A 1 86 ? 33.972 -6.067 -9.044 1.00 62.06 86 SER A O 1
ATOM 703 N N . PHE A 1 87 ? 32.027 -5.143 -9.678 1.00 59.03 87 PHE A N 1
ATOM 704 C CA . PHE A 1 87 ? 31.417 -6.405 -10.141 1.00 59.03 87 PHE A CA 1
ATOM 705 C C . PHE A 1 87 ? 31.742 -6.777 -11.592 1.00 59.03 87 PHE A C 1
ATOM 707 O O . PHE A 1 87 ? 31.488 -7.908 -12.003 1.00 59.03 87 PHE A O 1
ATOM 714 N N . PHE A 1 88 ? 32.290 -5.857 -12.385 1.00 69.62 88 PHE A N 1
ATOM 715 C CA . PHE A 1 88 ? 32.626 -6.146 -13.775 1.00 69.62 88 PHE A CA 1
ATOM 716 C C . PHE A 1 88 ? 34.059 -6.664 -13.863 1.00 69.62 88 PHE A C 1
ATOM 718 O O . PHE A 1 88 ? 34.994 -6.014 -13.400 1.00 69.62 88 PHE A O 1
ATOM 725 N N . ALA A 1 89 ? 34.237 -7.834 -14.476 1.00 68.38 89 ALA A N 1
ATOM 726 C CA . ALA A 1 89 ? 35.562 -8.324 -14.818 1.00 68.38 89 ALA A CA 1
ATOM 727 C C . ALA A 1 89 ? 36.192 -7.373 -15.845 1.00 68.38 89 ALA A C 1
ATOM 729 O O . ALA A 1 89 ? 35.647 -7.169 -16.931 1.00 68.38 89 ALA A O 1
ATOM 730 N N . THR A 1 90 ? 37.343 -6.792 -15.508 1.00 67.19 90 THR A N 1
ATOM 731 C CA . THR A 1 90 ? 38.161 -6.052 -16.470 1.00 67.19 90 THR A CA 1
ATOM 732 C C . THR A 1 90 ? 38.717 -7.050 -17.478 1.00 67.19 90 THR A C 1
ATOM 734 O O . THR A 1 90 ? 39.709 -7.728 -17.213 1.00 67.19 90 THR A O 1
ATOM 737 N N . LEU A 1 91 ? 38.052 -7.186 -18.624 1.00 66.94 91 LEU A N 1
ATOM 738 C CA . LEU A 1 91 ? 38.562 -7.995 -19.720 1.00 66.94 91 LEU A CA 1
ATOM 739 C C . LEU A 1 91 ? 39.664 -7.192 -20.417 1.00 66.94 91 LEU A C 1
ATOM 741 O O . LEU A 1 91 ? 39.387 -6.214 -21.109 1.00 66.94 91 LEU A O 1
ATOM 745 N N . SER A 1 92 ? 40.920 -7.580 -20.215 1.00 68.50 92 SER A N 1
ATOM 746 C CA . SER A 1 92 ? 42.024 -7.067 -21.023 1.00 68.50 92 SER A CA 1
ATOM 747 C C . SER A 1 92 ? 41.858 -7.610 -22.435 1.00 68.50 92 SER A C 1
ATOM 749 O O . SER A 1 92 ? 42.165 -8.772 -22.703 1.00 68.50 92 SER A O 1
ATOM 751 N N . THR A 1 93 ? 41.323 -6.790 -23.335 1.00 64.75 93 THR A N 1
ATOM 752 C CA . THR A 1 93 ? 41.209 -7.137 -24.748 1.00 64.75 93 THR A CA 1
ATOM 753 C C . THR A 1 93 ? 42.619 -7.347 -25.292 1.00 64.75 93 THR A C 1
ATOM 755 O O . THR A 1 93 ? 43.383 -6.391 -25.425 1.00 64.75 93 THR A O 1
ATOM 758 N N . LEU A 1 94 ? 42.987 -8.596 -25.587 1.00 63.00 94 LEU A N 1
ATOM 759 C CA . LEU A 1 94 ? 44.146 -8.888 -26.421 1.00 63.00 94 LEU A CA 1
ATOM 760 C C . LEU A 1 94 ? 43.824 -8.318 -27.802 1.00 63.00 94 LEU A C 1
ATOM 762 O O . LEU A 1 94 ? 43.110 -8.932 -28.592 1.00 63.00 94 LEU A O 1
ATOM 766 N N . CYS A 1 95 ? 44.273 -7.091 -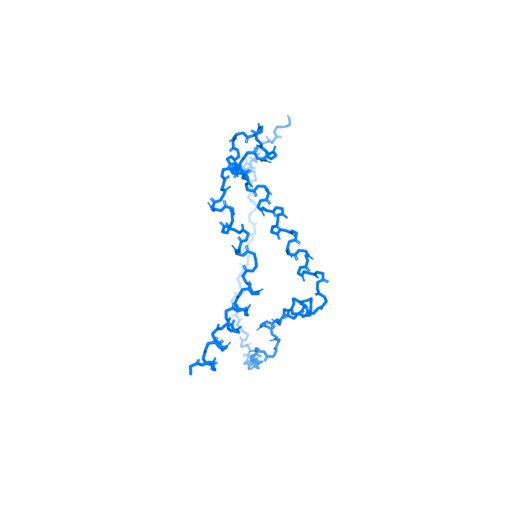28.051 1.00 60.88 95 CYS A N 1
ATOM 767 C CA . CYS A 1 95 ? 44.217 -6.491 -29.369 1.00 60.88 95 CYS A CA 1
ATOM 768 C C . CYS A 1 95 ? 45.227 -7.258 -30.227 1.00 60.88 95 CYS A C 1
ATOM 770 O O . CYS A 1 95 ? 46.422 -6.968 -30.204 1.00 60.88 95 CYS A O 1
ATOM 772 N N . GLY A 1 96 ? 44.760 -8.312 -30.896 1.00 63.88 96 GLY A N 1
ATOM 773 C CA . GLY A 1 9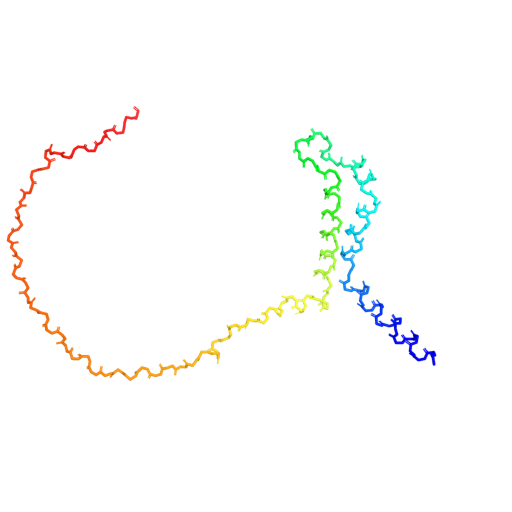6 ? 45.483 -8.856 -32.034 1.00 63.88 96 GLY A CA 1
ATOM 774 C C . GLY A 1 96 ? 45.611 -7.743 -33.063 1.00 63.88 96 GLY A C 1
ATOM 775 O O . GLY A 1 96 ? 44.647 -7.005 -33.272 1.00 63.88 96 GLY A O 1
ATOM 776 N N . ASP A 1 97 ? 46.803 -7.592 -33.638 1.00 65.31 97 ASP A N 1
ATOM 777 C CA . ASP A 1 97 ? 47.061 -6.635 -34.710 1.00 65.31 97 ASP A CA 1
ATOM 778 C C . ASP A 1 97 ? 45.945 -6.795 -35.747 1.00 65.31 97 ASP A C 1
ATOM 780 O O . ASP A 1 97 ? 45.754 -7.877 -36.311 1.00 65.31 97 ASP A O 1
ATOM 784 N N . ALA A 1 98 ? 45.104 -5.766 -35.869 1.00 63.66 98 ALA A N 1
ATOM 785 C CA . ALA A 1 98 ? 43.997 -5.781 -36.799 1.00 63.66 98 ALA A CA 1
ATOM 786 C C . ALA A 1 98 ? 44.625 -5.757 -38.184 1.00 63.66 98 ALA A C 1
ATOM 788 O O . ALA A 1 98 ? 44.990 -4.686 -38.675 1.00 63.66 98 ALA A O 1
ATOM 789 N N . ASP A 1 99 ? 44.789 -6.942 -38.778 1.00 67.06 99 ASP A N 1
ATOM 790 C CA . ASP A 1 99 ? 45.260 -7.072 -40.145 1.00 67.06 99 ASP A CA 1
ATOM 791 C C . ASP A 1 99 ? 44.403 -6.125 -40.982 1.00 67.06 99 ASP A C 1
ATOM 793 O O . ASP A 1 99 ? 43.169 -6.217 -40.980 1.00 67.06 99 ASP A O 1
ATOM 797 N N . LYS A 1 100 ? 45.041 -5.094 -41.549 1.00 69.81 100 LYS A N 1
ATOM 798 C CA . LYS A 1 100 ? 44.331 -3.999 -42.208 1.00 69.81 100 LYS A CA 1
ATOM 799 C C . LYS A 1 100 ? 43.581 -4.617 -43.369 1.00 69.81 100 LYS A C 1
ATOM 801 O O . LYS A 1 100 ? 44.177 -4.844 -44.420 1.00 69.81 100 LYS A O 1
ATOM 806 N N . ILE A 1 101 ? 42.287 -4.866 -43.182 1.00 69.31 101 ILE A N 1
ATOM 807 C CA . ILE A 1 101 ? 41.409 -5.367 -44.231 1.00 69.31 101 ILE A CA 1
ATOM 808 C C . ILE A 1 101 ? 41.495 -4.351 -45.370 1.00 69.31 101 ILE A C 1
ATOM 810 O O . ILE A 1 101 ? 40.969 -3.239 -45.287 1.00 69.31 101 ILE A O 1
ATOM 814 N N . ARG A 1 102 ? 42.249 -4.698 -46.416 1.00 71.44 102 ARG A N 1
ATOM 815 C CA . ARG A 1 102 ? 42.366 -3.882 -47.619 1.00 71.44 102 ARG A CA 1
ATOM 816 C C . ARG A 1 102 ? 41.099 -4.113 -48.421 1.00 71.44 102 ARG A C 1
ATOM 818 O O . ARG A 1 102 ? 40.987 -5.096 -49.146 1.00 71.44 102 ARG A O 1
ATOM 825 N N . PHE A 1 103 ? 40.133 -3.221 -48.263 1.00 71.81 103 PHE A N 1
ATOM 826 C CA . PHE A 1 103 ? 38.962 -3.208 -49.127 1.00 71.81 103 PHE A CA 1
ATOM 827 C C . PHE A 1 103 ? 39.382 -2.795 -50.545 1.00 71.81 103 PHE A C 1
ATOM 829 O O . PHE A 1 103 ? 40.233 -1.909 -50.693 1.00 71.81 103 PHE A O 1
ATOM 836 N N . PRO A 1 104 ? 38.813 -3.406 -51.597 1.00 71.31 104 PRO A N 1
ATOM 837 C CA . PRO A 1 104 ? 39.013 -2.917 -52.949 1.00 71.31 104 PRO A CA 1
ATOM 838 C C . PRO A 1 104 ? 38.444 -1.498 -53.042 1.00 71.31 104 PRO A C 1
ATOM 840 O O . PRO A 1 104 ? 37.283 -1.258 -52.711 1.00 71.31 104 PRO A O 1
ATOM 843 N N . VAL A 1 105 ? 39.274 -0.551 -53.476 1.00 71.38 105 VAL A N 1
ATOM 844 C CA . VAL A 1 105 ? 38.836 0.819 -53.744 1.00 71.38 105 VAL A CA 1
ATOM 845 C C . VAL A 1 105 ? 37.895 0.765 -54.944 1.00 71.38 105 VAL A C 1
ATOM 847 O O . VAL A 1 105 ? 38.326 0.518 -56.070 1.00 71.38 105 VAL A O 1
ATOM 850 N N . TYR A 1 106 ? 36.598 0.940 -54.695 1.00 70.44 106 TYR A N 1
ATOM 851 C CA . TYR A 1 106 ? 35.603 1.039 -55.754 1.00 70.44 106 TYR A CA 1
ATOM 852 C C . TYR A 1 106 ? 35.810 2.363 -56.492 1.00 70.44 106 TYR A C 1
ATOM 854 O O . TYR A 1 106 ? 35.836 3.426 -55.874 1.00 70.44 106 TYR A O 1
ATOM 862 N N . ALA A 1 107 ? 35.976 2.305 -57.812 1.00 73.00 107 ALA A N 1
ATOM 863 C CA . ALA A 1 107 ? 36.021 3.504 -58.632 1.00 73.00 107 ALA A CA 1
ATOM 864 C C . ALA A 1 107 ? 34.628 4.146 -58.616 1.00 73.00 107 ALA A C 1
ATOM 866 O O . ALA A 1 107 ? 33.703 3.652 -59.262 1.00 73.00 107 ALA A O 1
ATOM 867 N N . GLU A 1 108 ? 34.464 5.222 -57.845 1.00 72.00 108 GLU A N 1
ATOM 868 C CA . GLU A 1 108 ? 33.235 6.010 -57.840 1.00 72.00 108 GLU A CA 1
ATOM 869 C C . GLU A 1 108 ? 32.934 6.475 -59.272 1.00 72.00 108 GLU A C 1
ATOM 871 O O . GLU A 1 108 ? 33.648 7.290 -59.861 1.00 72.00 108 GLU A O 1
ATOM 876 N N . GLY A 1 109 ? 31.882 5.911 -59.869 1.00 73.06 109 GLY A N 1
ATOM 877 C CA . GLY A 1 109 ? 31.368 6.379 -61.149 1.00 73.06 109 GLY A CA 1
ATOM 878 C C . GLY A 1 109 ? 30.914 7.835 -61.034 1.00 73.06 109 GLY A C 1
ATOM 879 O O . GLY A 1 109 ? 30.421 8.263 -59.991 1.00 73.06 109 GLY A O 1
ATOM 880 N N . LYS A 1 110 ? 31.064 8.611 -62.116 1.00 77.25 110 LYS A N 1
ATOM 881 C CA . LYS A 1 110 ? 30.591 10.003 -62.163 1.00 77.25 110 LYS A CA 1
ATOM 882 C C . LYS A 1 110 ? 29.120 10.079 -61.755 1.00 77.25 110 LYS A C 1
ATOM 884 O O . LYS A 1 110 ? 28.277 9.380 -62.316 1.00 77.25 110 LYS A O 1
ATOM 889 N N . THR A 1 111 ? 28.812 10.977 -60.824 1.00 74.19 111 THR A N 1
ATOM 890 C CA . THR A 1 111 ? 27.435 11.250 -60.416 1.00 74.19 111 THR A CA 1
ATOM 891 C C . THR A 1 111 ? 26.641 11.787 -61.606 1.00 74.19 111 THR A C 1
ATOM 893 O O . THR A 1 111 ? 27.003 12.781 -62.238 1.00 74.19 111 THR A O 1
ATOM 896 N N . ILE A 1 112 ? 25.541 11.113 -61.934 1.00 74.00 112 ILE A N 1
ATOM 897 C CA . ILE A 1 112 ? 24.592 11.589 -62.938 1.00 74.00 112 ILE A CA 1
ATOM 898 C C . ILE A 1 112 ? 23.608 12.501 -62.205 1.00 74.00 112 ILE A C 1
ATOM 900 O O . ILE A 1 112 ? 22.950 12.078 -61.254 1.00 74.00 112 ILE A O 1
ATOM 904 N N . LYS A 1 113 ? 23.516 13.771 -62.610 1.00 69.75 113 LYS A N 1
ATOM 905 C CA . LYS A 1 113 ? 22.527 14.703 -62.054 1.00 69.75 113 LYS A CA 1
ATOM 906 C C . LYS A 1 113 ? 21.125 14.220 -62.435 1.00 69.75 113 LYS A C 1
ATOM 908 O O . LYS A 1 113 ? 20.728 14.336 -63.590 1.00 69.75 113 LYS A O 1
ATOM 913 N N . PHE A 1 114 ? 20.380 13.685 -61.470 1.00 69.62 114 PHE A N 1
ATOM 914 C CA . PHE A 1 114 ? 18.973 13.343 -61.663 1.00 69.62 114 PHE A CA 1
ATOM 915 C C . PHE A 1 114 ? 18.115 14.616 -61.681 1.00 69.62 114 PHE A C 1
ATOM 917 O O . PHE A 1 114 ? 18.322 15.533 -60.880 1.00 69.62 114 PHE A O 1
ATOM 924 N N . SER A 1 115 ? 17.153 14.684 -62.599 1.00 67.75 115 SER A N 1
ATOM 925 C CA . SER A 1 115 ? 16.270 15.840 -62.725 1.00 67.75 115 SER A CA 1
ATOM 926 C C . SER A 1 115 ? 15.208 15.828 -61.623 1.00 67.75 115 SER A C 1
ATOM 928 O O . SER A 1 115 ? 14.399 14.908 -61.534 1.00 67.75 115 SER A O 1
ATOM 930 N N . ARG A 1 116 ? 15.192 16.862 -60.774 1.00 63.09 116 ARG A N 1
ATOM 931 C CA . ARG A 1 116 ? 14.298 16.985 -59.602 1.00 63.09 116 ARG A CA 1
ATOM 932 C C . ARG A 1 116 ? 12.824 17.268 -59.937 1.00 63.09 116 ARG A C 1
ATOM 934 O O . ARG A 1 116 ? 12.050 17.554 -59.035 1.00 63.09 116 ARG A O 1
ATOM 941 N N . ILE A 1 117 ? 12.413 17.177 -61.202 1.00 62.09 117 ILE A N 1
ATOM 942 C CA . ILE A 1 117 ? 11.057 17.566 -61.639 1.00 62.09 117 ILE A CA 1
ATOM 943 C C . ILE A 1 117 ? 9.956 16.612 -61.150 1.00 62.09 117 ILE A C 1
ATOM 945 O O . ILE A 1 117 ? 8.785 16.975 -61.169 1.00 62.09 117 ILE A O 1
ATOM 949 N N . LEU A 1 118 ? 10.308 15.396 -60.720 1.00 64.12 118 LEU A N 1
ATOM 950 C CA . LEU A 1 118 ? 9.336 14.376 -60.310 1.00 64.12 118 LEU A CA 1
ATOM 951 C C . LEU A 1 118 ? 8.996 14.396 -58.814 1.00 64.12 118 LEU A C 1
ATOM 953 O O . LEU A 1 118 ? 8.076 13.692 -58.409 1.00 64.12 118 LEU A O 1
ATOM 957 N N . PHE A 1 119 ? 9.696 15.185 -57.992 1.00 66.94 119 PHE A N 1
ATOM 958 C CA . PHE A 1 119 ? 9.451 15.217 -56.550 1.00 66.94 119 PHE A CA 1
ATOM 959 C C . PHE A 1 119 ? 9.137 16.636 -56.080 1.00 66.94 119 PHE A C 1
ATOM 961 O O . PHE A 1 119 ? 10.025 17.398 -55.702 1.00 66.94 119 PHE A O 1
ATOM 968 N N . HIS A 1 120 ? 7.850 16.976 -56.101 1.00 67.81 120 HIS A N 1
ATOM 969 C CA . HIS A 1 120 ? 7.323 18.140 -55.399 1.00 67.81 120 HIS A CA 1
ATOM 970 C C . HIS A 1 120 ? 6.671 17.632 -54.106 1.00 67.81 120 HIS A C 1
ATOM 972 O O . HIS A 1 120 ? 5.672 16.913 -54.191 1.00 67.81 120 HIS A O 1
ATOM 978 N N . PRO A 1 121 ? 7.231 17.919 -52.917 1.00 68.06 121 PRO A N 1
ATOM 979 C CA . PRO A 1 121 ? 6.521 17.647 -51.675 1.00 68.06 121 PRO A CA 1
ATOM 980 C C . PRO A 1 121 ? 5.220 18.470 -51.649 1.00 68.06 121 PRO A C 1
ATOM 982 O O . PRO A 1 121 ? 5.206 19.586 -52.174 1.00 68.06 121 PRO A O 1
ATOM 985 N N . PRO A 1 122 ? 4.121 17.934 -51.087 1.00 68.19 122 PRO A N 1
ATOM 986 C CA . PRO A 1 122 ? 2.856 18.652 -51.020 1.00 68.19 122 PRO A CA 1
ATOM 987 C C . PRO A 1 122 ? 3.039 19.956 -50.239 1.00 68.19 122 PRO A C 1
ATOM 989 O O . PRO A 1 122 ? 3.524 19.948 -49.108 1.00 68.19 122 PRO A O 1
ATOM 992 N N . ASP A 1 123 ? 2.667 21.064 -50.879 1.00 61.41 123 ASP A N 1
ATOM 993 C CA . ASP A 1 123 ? 2.725 22.410 -50.320 1.00 61.41 123 ASP A CA 1
ATOM 994 C C . ASP A 1 123 ? 1.834 22.470 -49.069 1.00 61.41 123 ASP A C 1
ATOM 996 O O . ASP A 1 123 ? 0.624 22.215 -49.131 1.00 61.41 123 ASP A O 1
ATOM 1000 N N . ALA A 1 124 ? 2.444 22.722 -47.912 1.00 61.81 124 ALA A N 1
ATOM 1001 C CA . ALA A 1 124 ? 1.731 22.851 -46.653 1.00 61.81 124 ALA A CA 1
ATOM 1002 C C . ALA A 1 124 ? 1.001 24.198 -46.665 1.00 61.81 124 ALA A C 1
ATOM 1004 O O . ALA A 1 124 ? 1.576 25.230 -46.329 1.00 61.81 124 ALA A O 1
ATOM 1005 N N . LYS A 1 125 ? -0.265 24.185 -47.094 1.00 56.06 125 LYS A N 1
ATOM 1006 C CA . LYS A 1 125 ? -1.132 25.365 -47.049 1.00 56.06 125 LYS A CA 1
ATOM 1007 C C . LYS A 1 125 ? -1.232 25.892 -45.613 1.00 56.06 125 LYS A C 1
ATOM 1009 O O . LYS A 1 125 ? -1.711 25.177 -44.732 1.00 56.06 125 LYS A O 1
ATOM 1014 N N . ALA A 1 126 ? -0.772 27.129 -45.428 1.00 47.25 126 ALA A N 1
ATOM 1015 C CA . ALA A 1 126 ? -1.162 28.025 -44.343 1.00 47.25 126 ALA A CA 1
ATOM 1016 C C . ALA A 1 126 ? -2.573 28.584 -44.584 1.00 47.25 126 ALA A C 1
ATOM 1018 O O . ALA A 1 126 ? -2.972 28.680 -45.771 1.00 47.25 126 ALA A O 1
#

Secondary structure (DSSP, 8-state):
-HHHHHHHHHHHHHHHHH-HHHHHHHHHHHTHHHHHHT-GGGG-GGG--TTHHHHHHHHHHHHHHHHH-HHHHHHHH----S--GGGS--------------------PPPP---GGG--PPP---

Radius of gyration: 34.15 Å; chains: 1; bounding box: 67×51×92 Å

Foldseek 3Di:
DVVVVVVVVVVVVVVCVVCVLVVLVVCCVVPLQVLQVPDPVPVPVVVVCSNVVVSVVVSVVVVVVQCPPPVNVVVVVPPPPPDDVVPDDPPPPPPDPPPPPDDPDDDDDDDDDDDPPVDDDPDPDD

Sequence (126 aa):
MVKYFITAILLACMLLQTFSSAIIVVDYYANTRNYAKNCENKYVPQMHCNGKCQLMQKLKKEEKKEQQNPERKLEHKNEIPLSSKSFFATLSTLCGDADKIRFPVYAEGKTIKFSRILFHPPDAKA